Protein AF-A0A957QZ11-F1 (afdb_monomer_lite)

Secondary structure (DSSP, 8-state):
-HHHHHHHHHHHHHHHHHHHHHHHTTSB--HHHHHHHHHHHHHTT--HHHHHHHHHHHHHHHHHHT--BHHHHHHHHHH-

Radius of gyration: 12.94 Å; chains: 1; bounding box: 23×28×36 Å

Sequence (80 aa):
MFKNLRESLRRTRRSVFGQIVNVLGTGEIDDETWEDLEALLLQADMGVPTTLALIEAMQTRVREEGIYRADELLSTMKQA

Foldseek 3Di:
DVVVVVVVVVVLVVVLLVVLCVPQDWAWDDPVNLVVQLVSCVVSVCDDVSSVVVSVVLVVVCVVVVPTTSVVSSVVVVVD

Structure (mmCIF, N/CA/C/O backbone):
data_AF-A0A957QZ11-F1
#
_entry.id   AF-A0A957QZ11-F1
#
loop_
_atom_site.group_PDB
_atom_site.id
_atom_site.type_symbol
_atom_site.label_atom_id
_atom_site.label_alt_id
_atom_site.label_comp_id
_atom_site.label_asym_id
_atom_site.label_entity_id
_atom_site.label_seq_id
_atom_site.pdbx_PDB_ins_code
_atom_site.Cartn_x
_atom_site.Cartn_y
_atom_site.Cartn_z
_atom_site.occupancy
_atom_site.B_iso_or_equiv
_atom_site.auth_seq_id
_atom_site.auth_comp_id
_atom_site.auth_asym_id
_atom_site.auth_atom_id
_atom_site.pdbx_PDB_model_num
ATOM 1 N N . MET A 1 1 ? -6.989 16.812 -23.234 1.00 59.78 1 MET A N 1
ATOM 2 C CA . MET A 1 1 ? -5.741 16.017 -23.180 1.00 59.78 1 MET A CA 1
ATOM 3 C C . MET A 1 1 ? -5.633 15.152 -21.916 1.00 59.78 1 MET A C 1
ATOM 5 O O . MET A 1 1 ? -5.462 13.953 -22.050 1.00 59.78 1 MET A O 1
ATOM 9 N N . PHE A 1 2 ? -5.841 15.681 -20.700 1.00 64.62 2 PHE A N 1
ATOM 10 C CA . PHE A 1 2 ? -5.703 14.903 -19.446 1.00 64.62 2 PHE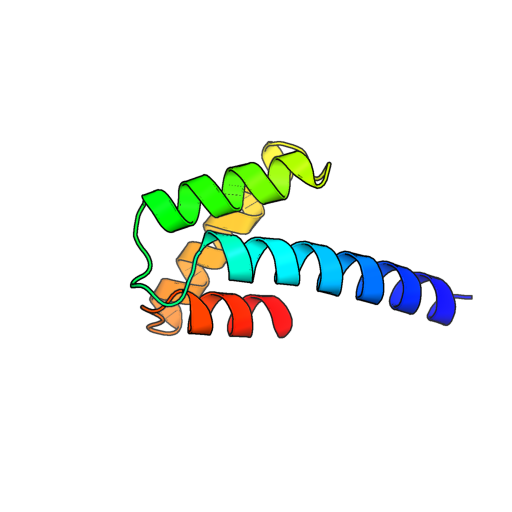 A CA 1
ATOM 11 C C . PHE A 1 2 ? -6.815 13.884 -19.127 1.00 64.62 2 PHE A C 1
ATOM 13 O O . PHE A 1 2 ? -6.615 13.009 -18.286 1.00 64.62 2 PHE A O 1
ATOM 20 N N . LYS A 1 3 ? -7.986 13.977 -19.778 1.00 69.81 3 LYS A N 1
ATOM 21 C CA . LYS A 1 3 ? -9.120 13.060 -19.542 1.00 69.81 3 LYS A CA 1
ATOM 22 C C . LYS A 1 3 ? -8.750 11.606 -19.864 1.00 69.81 3 LYS A C 1
ATOM 24 O O . LYS A 1 3 ? -9.027 10.720 -19.066 1.00 69.81 3 LYS A O 1
ATOM 29 N N . ASN A 1 4 ? -8.029 11.406 -20.967 1.00 73.56 4 ASN A N 1
ATOM 30 C CA . ASN A 1 4 ? -7.658 10.080 -21.459 1.00 73.56 4 ASN A CA 1
ATOM 31 C C . ASN A 1 4 ? -6.564 9.445 -20.589 1.00 73.56 4 ASN A C 1
ATOM 33 O O . ASN A 1 4 ? -6.657 8.270 -20.269 1.00 73.56 4 ASN A O 1
ATOM 37 N N . LEU A 1 5 ? -5.576 10.226 -20.127 1.00 72.50 5 LEU A N 1
ATOM 38 C CA . LEU A 1 5 ? -4.534 9.728 -19.218 1.00 72.50 5 LEU A CA 1
ATOM 39 C C . LEU A 1 5 ? -5.126 9.276 -17.876 1.00 72.50 5 LEU A C 1
ATOM 41 O O . LEU A 1 5 ? -4.820 8.187 -17.400 1.00 72.50 5 LEU A O 1
ATOM 45 N N . ARG A 1 6 ? -6.024 10.080 -17.291 1.00 71.69 6 ARG A N 1
ATOM 46 C CA . ARG A 1 6 ? -6.733 9.707 -16.057 1.00 71.69 6 ARG A CA 1
ATOM 47 C C . ARG A 1 6 ? -7.572 8.446 -16.239 1.00 71.69 6 ARG A C 1
ATOM 49 O O . ARG A 1 6 ? -7.651 7.631 -15.328 1.00 71.69 6 ARG A O 1
ATOM 56 N N . GLU A 1 7 ? -8.203 8.280 -17.396 1.00 77.19 7 GLU A N 1
ATOM 57 C CA . GLU A 1 7 ? -9.035 7.115 -17.682 1.00 77.19 7 GLU A CA 1
ATOM 58 C C . GLU A 1 7 ? -8.212 5.835 -17.879 1.00 77.19 7 GLU A C 1
ATOM 60 O O . GLU A 1 7 ? -8.561 4.797 -17.309 1.00 77.19 7 GLU A O 1
ATOM 65 N N . SER A 1 8 ? -7.082 5.926 -18.584 1.00 70.06 8 SER A N 1
ATOM 66 C CA . SER A 1 8 ? -6.114 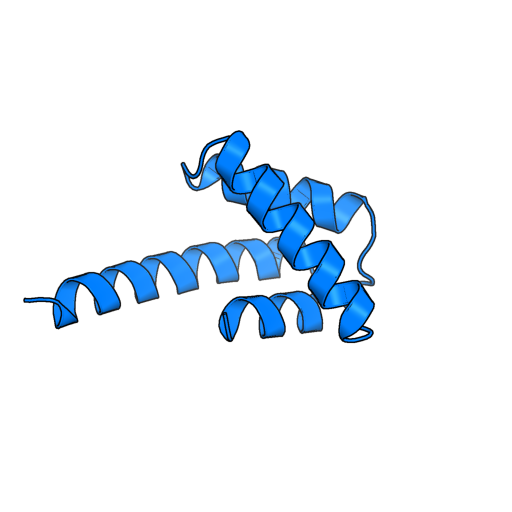4.834 -18.720 1.00 70.06 8 SER A CA 1
ATOM 67 C C . SER A 1 8 ? -5.533 4.427 -17.364 1.00 70.06 8 SER A C 1
ATOM 69 O O . SER A 1 8 ? -5.596 3.254 -17.002 1.00 70.06 8 SER A O 1
ATOM 71 N N . LEU A 1 9 ? -5.082 5.396 -16.556 1.00 74.06 9 LEU A N 1
ATOM 72 C CA . LEU A 1 9 ? -4.576 5.144 -15.201 1.00 74.06 9 LEU A CA 1
ATOM 73 C C . LEU A 1 9 ? -5.654 4.559 -14.283 1.00 74.06 9 LEU A C 1
ATOM 75 O O . LEU A 1 9 ? -5.367 3.683 -13.475 1.00 74.06 9 LEU A O 1
ATOM 79 N N . ARG A 1 10 ? -6.919 4.971 -14.432 1.00 75.00 10 ARG A N 1
ATOM 80 C CA . ARG A 1 10 ? -8.042 4.392 -13.679 1.00 75.00 10 ARG A CA 1
ATOM 81 C C . ARG A 1 10 ? -8.247 2.912 -14.007 1.00 75.00 10 ARG A C 1
ATOM 83 O O . ARG A 1 10 ? -8.638 2.149 -13.122 1.00 75.00 10 ARG A O 1
ATOM 90 N N . ARG A 1 11 ? -8.020 2.501 -15.259 1.00 72.75 11 ARG A N 1
ATOM 91 C CA . ARG A 1 11 ? -8.131 1.099 -15.685 1.00 72.75 11 ARG A CA 1
ATOM 92 C C . ARG A 1 11 ? -6.988 0.260 -15.115 1.00 72.75 11 ARG A C 1
ATOM 94 O O . ARG A 1 11 ? -7.271 -0.785 -14.537 1.00 72.75 11 ARG A O 1
ATOM 101 N N . THR A 1 12 ? -5.754 0.760 -15.183 1.00 73.12 12 THR A N 1
ATOM 102 C CA . THR A 1 12 ? -4.584 0.131 -14.546 1.00 73.12 12 THR A CA 1
ATOM 103 C C . THR A 1 12 ? -4.789 0.006 -13.041 1.00 73.12 12 THR A C 1
ATOM 105 O O . THR A 1 12 ? -4.681 -1.089 -12.502 1.00 73.12 12 THR A O 1
ATOM 108 N N . ARG A 1 13 ? -5.228 1.087 -12.382 1.00 73.00 13 ARG A N 1
ATOM 109 C CA . ARG A 1 13 ? -5.556 1.087 -10.954 1.00 73.00 13 ARG A CA 1
ATOM 110 C C . ARG A 1 13 ? -6.592 0.018 -10.621 1.00 73.00 13 ARG A C 1
ATOM 112 O O . ARG A 1 13 ? -6.384 -0.766 -9.715 1.00 73.00 13 ARG A O 1
ATOM 119 N N . ARG A 1 14 ? -7.697 -0.083 -11.366 1.00 74.25 14 ARG A N 1
ATOM 120 C CA . ARG A 1 14 ? -8.691 -1.146 -11.121 1.00 74.25 14 ARG A CA 1
ATOM 121 C C . ARG A 1 14 ? -8.123 -2.557 -11.289 1.00 74.25 14 ARG A C 1
ATOM 123 O O . ARG A 1 14 ? -8.523 -3.425 -10.525 1.00 74.25 14 ARG A O 1
ATOM 130 N N . SER A 1 15 ? -7.241 -2.775 -12.263 1.00 76.50 15 SER A N 1
ATOM 131 C CA . SER A 1 15 ? -6.617 -4.083 -12.497 1.00 76.50 15 SER A CA 1
ATOM 132 C C . SER A 1 15 ? -5.706 -4.481 -11.340 1.00 76.50 15 SER A C 1
ATOM 134 O O . SER A 1 15 ? -5.904 -5.543 -10.761 1.00 76.50 15 SER A O 1
ATOM 136 N N . VAL A 1 16 ? -4.789 -3.590 -10.952 1.00 74.50 16 VAL A N 1
ATOM 137 C CA . VAL A 1 16 ? -3.863 -3.803 -9.829 1.00 74.50 16 VAL A CA 1
ATOM 138 C C . VAL A 1 16 ? -4.646 -4.054 -8.541 1.00 74.50 16 VAL A C 1
ATOM 140 O O . VAL A 1 16 ? -4.421 -5.045 -7.863 1.00 74.50 16 VAL A O 1
ATOM 143 N N . PHE A 1 17 ? -5.665 -3.239 -8.258 1.00 73.38 17 PHE A N 1
ATOM 144 C CA . PHE A 1 17 ? -6.517 -3.440 -7.084 1.00 73.38 17 PHE A CA 1
ATOM 145 C C . PHE A 1 17 ? -7.287 -4.761 -7.113 1.00 73.38 17 PHE A C 1
ATOM 147 O O . PHE A 1 17 ? -7.462 -5.375 -6.070 1.00 73.38 17 PHE A O 1
ATOM 154 N N . GLY A 1 18 ? -7.766 -5.203 -8.279 1.00 75.31 18 GLY A N 1
ATOM 155 C CA . GLY A 1 18 ? -8.432 -6.500 -8.402 1.00 75.31 18 GLY A CA 1
ATOM 156 C C . GLY A 1 18 ? -7.492 -7.670 -8.108 1.00 75.31 18 GLY A C 1
ATOM 157 O O . GLY A 1 18 ? -7.914 -8.646 -7.497 1.00 75.31 18 GLY A O 1
ATOM 158 N N . GLN A 1 19 ? -6.220 -7.552 -8.494 1.00 75.00 19 GLN A N 1
ATOM 159 C CA . GLN A 1 19 ? -5.197 -8.545 -8.163 1.00 75.00 19 GLN A CA 1
ATOM 160 C C . GLN A 1 19 ? -4.894 -8.549 -6.665 1.00 75.00 19 GLN A C 1
ATOM 162 O O . GLN A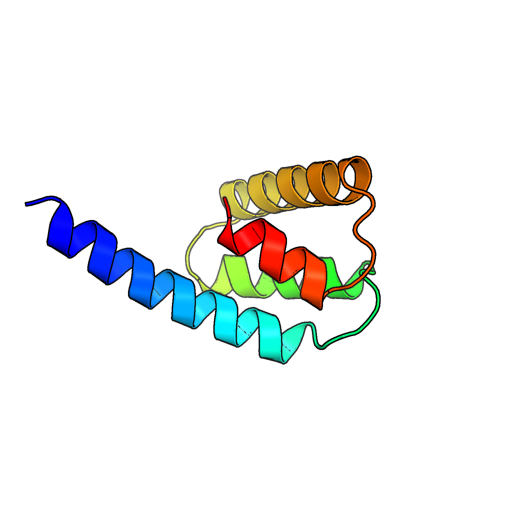 1 19 ? -4.879 -9.619 -6.071 1.00 75.00 19 GLN A O 1
ATOM 167 N N . ILE A 1 20 ? -4.763 -7.374 -6.043 1.00 73.31 20 ILE A N 1
ATOM 168 C CA . ILE A 1 20 ? -4.520 -7.272 -4.599 1.00 73.31 20 ILE A CA 1
ATOM 169 C C . ILE A 1 20 ? -5.698 -7.856 -3.795 1.00 73.31 20 ILE A C 1
ATOM 171 O O . ILE A 1 20 ? -5.471 -8.640 -2.883 1.00 73.31 20 ILE A O 1
ATOM 175 N N . VAL A 1 21 ? -6.954 -7.566 -4.165 1.00 73.50 21 VAL A N 1
ATOM 176 C CA . VAL A 1 21 ? -8.149 -8.155 -3.513 1.00 73.50 21 VAL A CA 1
ATOM 177 C C . VAL A 1 21 ? -8.130 -9.687 -3.564 1.00 73.50 21 VAL A C 1
ATOM 179 O O . VAL A 1 21 ? -8.511 -10.340 -2.597 1.00 73.50 21 VAL A O 1
ATOM 182 N N . ASN A 1 22 ? -7.709 -10.267 -4.690 1.00 77.81 22 ASN A N 1
ATOM 183 C CA . ASN A 1 22 ? -7.663 -11.719 -4.849 1.00 77.81 22 ASN A CA 1
ATOM 184 C C . ASN A 1 22 ? -6.558 -12.383 -4.020 1.00 77.81 22 ASN A C 1
ATOM 186 O O . ASN A 1 22 ? -6.709 -13.552 -3.681 1.00 77.81 22 ASN A O 1
ATOM 190 N N . VAL A 1 23 ? -5.463 -11.670 -3.745 1.00 75.44 23 VAL A N 1
ATOM 191 C CA . VAL A 1 23 ? -4.308 -12.200 -3.006 1.00 75.44 23 VAL A CA 1
ATOM 192 C C . VAL A 1 23 ? -4.498 -12.020 -1.499 1.00 75.44 23 VAL A C 1
ATOM 194 O O . VAL A 1 23 ? -4.424 -12.997 -0.769 1.00 75.44 23 VAL A O 1
ATOM 197 N N . LEU A 1 24 ? -4.862 -10.817 -1.042 1.00 74.94 24 LEU A N 1
ATOM 198 C CA . LEU A 1 24 ? -4.958 -10.502 0.393 1.00 74.94 24 LEU A CA 1
ATOM 199 C C . LEU A 1 24 ? -6.221 -11.060 1.081 1.00 74.94 24 LEU A C 1
ATOM 201 O O . LEU A 1 24 ? -6.309 -11.099 2.307 1.00 74.94 24 LEU A O 1
ATOM 205 N N . GLY A 1 25 ? -7.236 -11.477 0.316 1.00 71.81 25 GLY A N 1
ATOM 206 C CA . GLY A 1 25 ? -8.472 -12.037 0.869 1.00 71.81 25 GLY A CA 1
ATOM 207 C C . GLY A 1 25 ? -9.240 -11.067 1.786 1.00 71.81 25 GLY A C 1
ATOM 208 O O . GLY A 1 25 ? -9.254 -9.856 1.576 1.00 71.81 25 GLY A O 1
ATOM 209 N N . THR A 1 26 ? -9.947 -11.610 2.785 1.00 70.81 26 THR A N 1
ATOM 210 C CA . THR A 1 26 ? -10.761 -10.846 3.761 1.00 70.81 26 THR A CA 1
ATOM 211 C C . THR A 1 26 ? -10.283 -11.039 5.207 1.00 70.81 26 THR A C 1
ATOM 213 O O . THR A 1 26 ? -11.090 -10.957 6.141 1.00 70.81 26 THR A O 1
ATOM 216 N N . GLY A 1 27 ? -9.012 -11.410 5.377 1.00 79.38 27 GLY A N 1
ATOM 217 C CA . GLY A 1 27 ? -8.387 -11.693 6.669 1.00 79.38 27 GLY A CA 1
ATOM 218 C C . GLY A 1 27 ? -8.012 -10.437 7.455 1.00 79.38 27 GLY A C 1
ATOM 219 O O . GLY A 1 27 ? -8.299 -9.308 7.039 1.00 79.38 27 GLY A O 1
ATOM 220 N N . GLU A 1 28 ? -7.389 -10.650 8.613 1.00 85.12 28 GLU A N 1
ATOM 221 C CA . GLU A 1 28 ? -6.706 -9.578 9.338 1.00 85.12 28 GLU A CA 1
ATOM 222 C C . GLU A 1 28 ? -5.453 -9.144 8.575 1.00 85.12 28 GLU A C 1
ATOM 224 O O . GLU A 1 28 ? -4.882 -9.922 7.817 1.00 85.12 28 GLU A O 1
ATOM 229 N N . ILE A 1 29 ? -5.050 -7.889 8.757 1.00 86.38 29 ILE A N 1
ATOM 230 C CA . ILE A 1 29 ? -3.796 -7.382 8.206 1.00 86.38 29 ILE A CA 1
ATOM 231 C C . ILE A 1 29 ? -2.657 -7.866 9.098 1.00 86.38 29 ILE A C 1
ATOM 233 O O . ILE A 1 29 ? -2.531 -7.430 10.244 1.00 86.38 29 ILE A O 1
ATOM 237 N N . ASP A 1 30 ? -1.812 -8.717 8.542 1.00 87.69 30 ASP A N 1
ATOM 238 C CA . ASP A 1 30 ? -0.604 -9.247 9.162 1.00 87.69 30 ASP A CA 1
ATOM 239 C C . ASP A 1 30 ? 0.637 -8.963 8.301 1.00 87.69 30 ASP A C 1
ATOM 241 O O . ASP A 1 30 ? 0.577 -8.237 7.306 1.00 87.69 30 ASP A O 1
ATOM 245 N N . ASP A 1 31 ? 1.789 -9.487 8.714 1.00 89.69 31 ASP A N 1
ATOM 246 C CA . ASP A 1 31 ? 3.045 -9.288 7.990 1.00 89.69 31 ASP A CA 1
ATOM 247 C C . ASP A 1 31 ? 3.000 -9.925 6.586 1.00 89.69 31 ASP A C 1
ATOM 249 O O . ASP A 1 31 ? 3.477 -9.310 5.632 1.00 89.69 31 ASP A O 1
ATOM 253 N N . GLU A 1 32 ? 2.339 -11.080 6.431 1.00 87.50 32 GLU A N 1
ATOM 254 C CA . GLU A 1 32 ? 2.137 -11.753 5.135 1.00 87.50 32 GLU A CA 1
ATOM 255 C C . GLU A 1 32 ? 1.340 -10.861 4.170 1.00 87.50 32 GLU A C 1
ATOM 257 O O . GLU A 1 32 ? 1.720 -10.682 3.013 1.00 87.50 32 GLU A O 1
ATOM 262 N N . THR A 1 33 ? 0.304 -10.183 4.674 1.00 87.12 33 THR A N 1
ATOM 263 C CA . THR A 1 33 ? -0.484 -9.207 3.908 1.00 87.12 33 THR A CA 1
ATOM 264 C C . THR A 1 33 ? 0.391 -8.084 3.331 1.00 87.12 33 THR A C 1
ATOM 266 O O . THR A 1 33 ? 0.181 -7.633 2.200 1.00 87.12 33 THR A O 1
ATOM 269 N N . TRP A 1 34 ? 1.371 -7.595 4.098 1.00 89.81 34 TRP A N 1
ATOM 270 C CA . TRP A 1 34 ? 2.272 -6.532 3.642 1.00 89.81 34 TRP A CA 1
ATOM 271 C C . TRP A 1 34 ? 3.302 -7.032 2.630 1.00 89.81 34 TRP A C 1
ATOM 273 O O . TRP A 1 34 ? 3.561 -6.326 1.652 1.00 89.81 34 TRP A O 1
ATOM 283 N N . GLU A 1 35 ? 3.847 -8.232 2.828 1.00 91.19 35 GLU A N 1
ATOM 284 C CA . GLU A 1 35 ? 4.785 -8.867 1.895 1.00 91.19 35 GLU A CA 1
ATOM 285 C C . GLU A 1 35 ? 4.129 -9.135 0.531 1.00 91.19 35 GLU A C 1
ATOM 287 O O . GLU A 1 35 ? 4.686 -8.789 -0.517 1.00 91.19 35 GLU A O 1
ATOM 292 N N . ASP A 1 36 ? 2.904 -9.661 0.525 1.00 88.00 36 ASP A N 1
ATOM 293 C CA . ASP A 1 36 ? 2.139 -9.906 -0.699 1.00 88.00 36 ASP A CA 1
ATOM 294 C C . ASP A 1 36 ? 1.825 -8.606 -1.450 1.00 88.00 36 ASP A C 1
ATOM 296 O O . ASP A 1 36 ? 1.929 -8.524 -2.682 1.00 88.00 36 ASP A O 1
ATOM 300 N N . LEU A 1 37 ? 1.467 -7.553 -0.712 1.00 86.88 37 LEU A N 1
ATOM 301 C CA . LEU A 1 37 ? 1.232 -6.235 -1.288 1.00 86.88 37 LEU A CA 1
ATOM 302 C C . LEU A 1 37 ? 2.514 -5.651 -1.899 1.00 86.88 37 LEU A C 1
ATOM 304 O O . LEU A 1 37 ? 2.459 -5.090 -2.995 1.00 86.88 37 LEU A O 1
ATOM 308 N N . GLU A 1 38 ? 3.664 -5.809 -1.241 1.00 91.06 38 GLU A N 1
ATOM 309 C CA . GLU A 1 38 ? 4.969 -5.418 -1.782 1.00 91.06 38 GLU A CA 1
ATOM 310 C C . GLU A 1 38 ? 5.268 -6.127 -3.099 1.00 91.06 38 GLU A C 1
ATOM 312 O O . GLU A 1 38 ? 5.555 -5.471 -4.107 1.00 91.06 38 GLU A O 1
ATOM 317 N N . ALA A 1 39 ? 5.136 -7.452 -3.124 1.00 91.12 39 ALA A N 1
ATOM 318 C CA . ALA A 1 39 ? 5.400 -8.258 -4.307 1.00 91.12 39 ALA A CA 1
ATOM 319 C C . ALA A 1 39 ? 4.543 -7.816 -5.506 1.00 91.12 39 ALA A C 1
ATOM 321 O O . ALA A 1 39 ? 5.054 -7.661 -6.621 1.00 91.12 39 ALA A O 1
ATOM 322 N N . LEU A 1 40 ? 3.255 -7.537 -5.280 1.00 86.94 40 LEU A N 1
ATOM 323 C CA . LEU A 1 40 ? 2.339 -7.064 -6.322 1.00 86.94 40 LEU A CA 1
ATOM 324 C C . LEU A 1 40 ? 2.712 -5.680 -6.860 1.00 86.94 40 LEU A C 1
ATOM 326 O O . LEU A 1 40 ? 2.637 -5.435 -8.066 1.00 86.94 40 LEU A O 1
ATOM 330 N N . LEU A 1 41 ? 3.114 -4.767 -5.980 1.00 86.25 41 LEU A N 1
ATOM 331 C CA . LEU A 1 41 ? 3.530 -3.417 -6.350 1.00 86.25 41 LEU A CA 1
ATOM 332 C C . LEU A 1 41 ? 4.846 -3.416 -7.142 1.00 86.25 41 LEU A C 1
ATOM 334 O O . LEU A 1 41 ? 4.978 -2.671 -8.119 1.00 86.25 41 LEU A O 1
ATOM 338 N N . LEU A 1 42 ? 5.782 -4.298 -6.786 1.00 89.50 42 LEU A N 1
ATOM 339 C CA . LEU A 1 42 ? 7.003 -4.528 -7.557 1.00 89.50 42 LEU A CA 1
ATOM 340 C C . LEU A 1 42 ? 6.695 -5.121 -8.937 1.00 89.50 42 LEU A C 1
ATOM 342 O O . LEU A 1 42 ? 7.243 -4.651 -9.933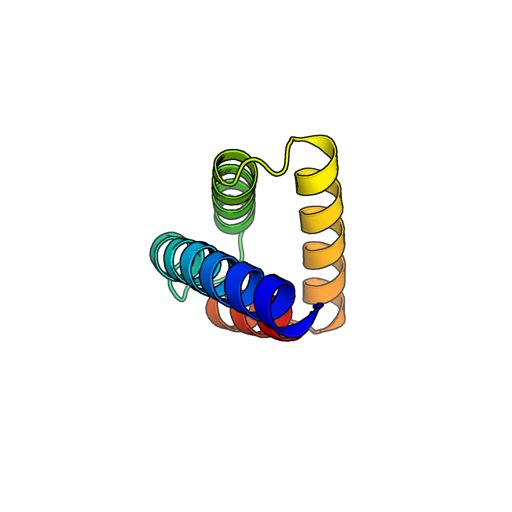 1.00 89.50 42 LEU A O 1
ATOM 346 N N . GLN A 1 43 ? 5.782 -6.097 -9.016 1.00 86.31 43 GLN A N 1
ATOM 347 C CA . GLN A 1 43 ? 5.329 -6.688 -10.281 1.00 86.31 43 GLN A CA 1
ATOM 348 C C . GLN A 1 43 ? 4.616 -5.669 -11.187 1.00 86.31 43 GLN A C 1
ATOM 350 O O . GLN A 1 43 ? 4.609 -5.821 -12.407 1.00 86.31 43 GLN A O 1
ATOM 355 N N . ALA A 1 44 ? 4.032 -4.620 -10.606 1.00 83.81 44 ALA A N 1
ATOM 356 C CA . ALA A 1 44 ? 3.392 -3.526 -11.330 1.00 83.81 44 ALA A CA 1
ATOM 357 C C . ALA A 1 44 ? 4.379 -2.464 -11.865 1.00 83.81 44 ALA A C 1
ATOM 359 O O . ALA A 1 44 ? 3.950 -1.363 -12.214 1.00 83.81 44 ALA A O 1
ATOM 360 N N . ASP A 1 45 ? 5.679 -2.774 -11.925 1.00 86.62 45 ASP A N 1
ATOM 361 C CA . ASP A 1 45 ? 6.753 -1.899 -12.414 1.00 86.62 45 ASP A CA 1
ATOM 362 C C . ASP A 1 45 ? 6.913 -0.578 -11.626 1.00 86.62 45 ASP A C 1
ATOM 364 O O . ASP A 1 45 ? 7.414 0.415 -12.157 1.00 86.62 45 ASP A O 1
ATOM 368 N N . MET A 1 46 ? 6.522 -0.531 -10.343 1.00 83.94 46 MET A N 1
ATOM 369 C CA . MET A 1 46 ? 6.713 0.679 -9.521 1.00 83.94 46 MET A CA 1
ATOM 370 C C . MET A 1 46 ? 8.151 0.871 -9.017 1.00 83.94 46 MET A C 1
ATOM 372 O O . MET A 1 46 ? 8.544 1.989 -8.686 1.00 83.94 46 MET A O 1
ATOM 376 N N . GLY A 1 47 ? 8.940 -0.203 -8.956 1.00 89.31 47 GLY A N 1
ATOM 377 C CA . GLY A 1 47 ? 10.301 -0.194 -8.417 1.00 89.31 47 GLY A CA 1
ATOM 378 C C . GLY A 1 47 ? 10.368 -0.177 -6.883 1.00 89.31 47 GLY A C 1
ATOM 379 O O . GLY A 1 47 ? 9.421 0.204 -6.193 1.00 89.31 47 GLY A O 1
ATOM 380 N N . VAL A 1 48 ? 11.516 -0.596 -6.340 1.00 93.00 48 VAL A N 1
ATOM 381 C CA . VAL A 1 48 ? 11.716 -0.817 -4.892 1.00 93.00 48 VAL A CA 1
ATOM 382 C C . VAL A 1 48 ? 11.530 0.449 -4.046 1.00 93.00 48 VAL A C 1
ATOM 384 O O . VAL A 1 48 ? 10.724 0.413 -3.119 1.00 93.00 48 VAL A O 1
ATOM 387 N N . PRO A 1 49 ? 12.183 1.593 -4.346 1.00 92.56 49 PRO A N 1
ATOM 388 C CA . PRO A 1 49 ? 12.114 2.756 -3.457 1.00 92.56 49 PRO A CA 1
ATOM 389 C C . PRO A 1 49 ? 10.695 3.320 -3.330 1.00 92.56 49 PRO A C 1
ATOM 391 O O . PRO A 1 49 ? 10.264 3.706 -2.247 1.00 92.56 49 PRO A O 1
ATOM 394 N N . THR A 1 50 ? 9.955 3.350 -4.440 1.00 88.25 50 THR A N 1
ATOM 395 C CA . THR A 1 50 ? 8.573 3.838 -4.477 1.00 88.25 50 THR A CA 1
ATOM 396 C C . THR A 1 50 ? 7.621 2.874 -3.783 1.00 88.25 50 THR A C 1
ATOM 398 O O . THR A 1 50 ? 6.704 3.319 -3.097 1.00 88.25 50 THR A O 1
ATOM 401 N N . THR A 1 51 ? 7.848 1.569 -3.933 1.00 90.00 51 THR A N 1
ATOM 402 C CA . THR A 1 51 ? 7.037 0.546 -3.269 1.00 90.00 51 THR A CA 1
ATOM 403 C C . THR A 1 51 ? 7.179 0.628 -1.751 1.00 90.00 51 THR A C 1
ATOM 405 O O . THR A 1 51 ? 6.165 0.741 -1.066 1.00 90.00 51 THR A O 1
ATOM 408 N N . LEU A 1 52 ? 8.410 0.682 -1.232 1.00 92.81 52 LEU A N 1
ATOM 409 C CA . LEU A 1 52 ? 8.664 0.796 0.208 1.00 92.81 52 LEU A CA 1
ATOM 410 C C . LEU A 1 52 ? 8.040 2.065 0.801 1.00 92.81 52 LEU A C 1
ATOM 412 O O . LEU A 1 52 ? 7.314 1.991 1.789 1.00 92.81 52 LEU A O 1
ATOM 416 N N . ALA A 1 53 ? 8.235 3.216 0.149 1.00 91.06 53 ALA A N 1
ATOM 417 C CA . ALA A 1 53 ? 7.643 4.476 0.599 1.00 91.06 53 ALA A CA 1
ATOM 418 C C . ALA A 1 53 ? 6.103 4.427 0.627 1.00 91.06 53 ALA A C 1
ATOM 420 O O . ALA A 1 53 ? 5.475 4.998 1.521 1.00 91.06 53 ALA A O 1
ATOM 421 N N . LEU A 1 54 ? 5.480 3.743 -0.341 1.00 88.62 54 LEU A N 1
ATOM 422 C CA . LEU A 1 54 ? 4.030 3.570 -0.360 1.00 88.62 54 LEU A CA 1
ATOM 423 C C . LEU A 1 54 ? 3.558 2.652 0.775 1.00 88.62 54 LEU A C 1
ATOM 425 O O . LEU A 1 54 ? 2.568 2.973 1.430 1.00 88.62 54 LEU A O 1
ATOM 429 N N . ILE A 1 55 ? 4.254 1.541 1.025 1.00 90.50 55 ILE A N 1
ATOM 430 C CA . ILE A 1 55 ? 3.922 0.612 2.114 1.00 90.50 55 ILE A CA 1
ATOM 431 C C . ILE A 1 55 ? 4.035 1.295 3.473 1.00 90.50 55 ILE A C 1
ATOM 433 O O . ILE A 1 55 ? 3.095 1.213 4.259 1.00 90.50 55 ILE A O 1
ATOM 437 N N . GLU A 1 56 ? 5.114 2.032 3.736 1.00 91.81 56 GLU A N 1
ATOM 438 C CA . GLU A 1 56 ? 5.279 2.781 4.989 1.00 91.81 56 GLU A CA 1
ATOM 439 C C . GLU A 1 56 ? 4.142 3.792 5.211 1.00 91.81 56 GLU A C 1
ATOM 441 O O . GLU A 1 56 ? 3.584 3.893 6.312 1.00 91.81 56 GLU A O 1
ATOM 446 N N . ALA A 1 57 ? 3.749 4.512 4.153 1.00 89.81 57 ALA A N 1
ATOM 447 C CA . ALA A 1 57 ? 2.634 5.453 4.206 1.00 89.81 57 ALA A CA 1
ATOM 448 C C . ALA A 1 57 ? 1.300 4.743 4.494 1.00 89.81 57 ALA A C 1
ATOM 450 O O . ALA A 1 57 ? 0.501 5.226 5.299 1.00 89.81 57 ALA A O 1
ATOM 451 N N . MET A 1 58 ? 1.065 3.579 3.880 1.00 87.00 58 MET A N 1
ATOM 452 C CA . MET A 1 58 ? -0.137 2.779 4.125 1.00 87.00 58 MET A CA 1
ATOM 453 C C . MET A 1 58 ? -0.167 2.216 5.543 1.00 87.00 58 MET A C 1
ATOM 455 O O . MET A 1 58 ? -1.177 2.372 6.220 1.00 87.00 58 MET A O 1
ATOM 459 N N . GLN A 1 59 ? 0.928 1.634 6.032 1.00 89.50 59 GLN A N 1
ATOM 460 C CA . GLN A 1 59 ? 1.016 1.131 7.404 1.00 89.50 59 GLN A CA 1
ATOM 461 C C . GLN A 1 59 ? 0.738 2.227 8.434 1.00 89.50 59 GLN A C 1
ATOM 463 O O . GLN A 1 59 ? 0.012 2.004 9.400 1.00 89.50 59 GLN A O 1
ATOM 468 N N . THR A 1 60 ? 1.294 3.423 8.224 1.00 90.75 60 THR A N 1
ATOM 469 C CA . THR A 1 60 ? 1.041 4.579 9.094 1.00 90.75 60 THR A CA 1
ATOM 470 C C . THR A 1 60 ? -0.444 4.930 9.104 1.00 90.75 60 THR A C 1
ATOM 472 O O . THR A 1 60 ? -1.052 4.992 10.170 1.00 90.75 60 THR A O 1
ATOM 475 N N . ARG A 1 61 ? -1.056 5.048 7.923 1.00 87.06 61 ARG A N 1
ATOM 476 C CA . ARG A 1 61 ? -2.476 5.378 7.781 1.00 87.06 61 ARG A CA 1
ATOM 477 C C . ARG A 1 61 ? -3.399 4.337 8.416 1.00 87.06 61 ARG A C 1
ATOM 479 O O . ARG A 1 61 ? -4.349 4.694 9.097 1.00 87.06 61 ARG A O 1
ATOM 486 N N . VAL A 1 62 ? -3.118 3.053 8.216 1.00 86.88 62 VAL A N 1
ATOM 487 C CA . VAL A 1 62 ? -3.897 1.935 8.772 1.00 86.88 62 VAL A CA 1
ATOM 488 C C . VAL A 1 62 ? -3.857 1.949 10.300 1.00 86.88 62 VAL A C 1
ATOM 490 O O . VAL A 1 62 ? -4.890 1.756 10.937 1.00 86.88 62 VAL A O 1
ATOM 493 N N . ARG A 1 63 ? -2.695 2.255 10.896 1.00 88.00 63 ARG A N 1
ATOM 494 C CA . ARG A 1 63 ? -2.565 2.434 12.352 1.00 88.00 63 ARG A CA 1
ATOM 495 C C . ARG A 1 63 ? -3.339 3.654 12.857 1.00 88.00 63 ARG A C 1
ATOM 497 O O . ARG A 1 63 ? -3.968 3.562 13.905 1.00 88.00 63 ARG A O 1
ATOM 504 N N . GLU A 1 64 ? -3.294 4.775 12.137 1.00 90.25 64 GLU A N 1
ATOM 505 C CA . GLU A 1 64 ? -4.010 6.006 12.506 1.00 90.25 64 GLU A CA 1
ATOM 506 C C . GLU A 1 64 ? -5.534 5.859 12.398 1.00 90.25 64 GLU A C 1
ATOM 508 O O . GLU A 1 64 ? -6.264 6.342 13.262 1.00 90.25 64 GLU A O 1
ATOM 513 N N . GLU A 1 65 ? -6.015 5.179 11.357 1.00 88.06 65 GLU A N 1
ATOM 514 C CA . GLU A 1 65 ? -7.443 4.970 11.097 1.00 88.06 65 GLU A CA 1
ATOM 515 C C . GLU A 1 65 ? -8.017 3.743 11.833 1.00 88.06 65 GLU A C 1
ATOM 517 O O . GLU A 1 65 ? -9.229 3.539 11.818 1.00 88.06 65 GLU A O 1
ATOM 522 N N . GLY A 1 66 ? -7.180 2.945 12.512 1.00 87.31 66 GLY A N 1
ATOM 523 C CA . GLY A 1 66 ? -7.615 1.745 13.235 1.00 87.31 66 GLY A CA 1
ATOM 524 C C . GLY A 1 66 ? -8.159 0.660 12.305 1.00 87.31 66 GLY A C 1
ATOM 525 O O . GLY A 1 66 ? -9.163 0.023 12.610 1.00 87.31 66 GLY A O 1
ATOM 526 N N . ILE A 1 67 ? -7.522 0.487 11.149 1.00 84.75 67 ILE A N 1
ATOM 527 C CA . ILE A 1 67 ? -7.906 -0.496 10.140 1.00 84.75 67 ILE A CA 1
ATOM 528 C C . ILE A 1 67 ? -7.201 -1.815 10.459 1.00 84.75 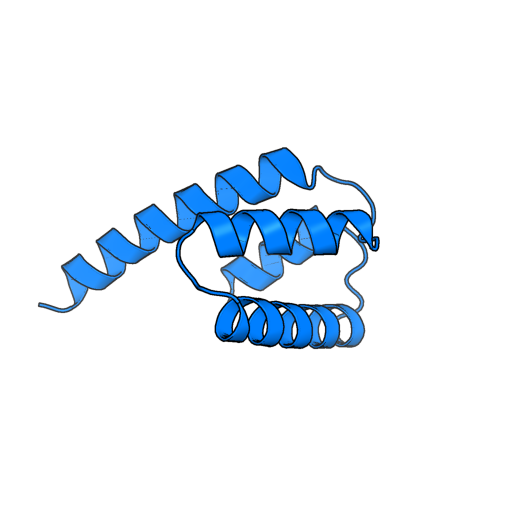67 ILE A C 1
ATOM 530 O O . ILE A 1 67 ? -5.979 -1.860 10.569 1.00 84.75 67 ILE A O 1
ATOM 534 N N . TYR A 1 68 ? -7.961 -2.900 10.580 1.00 82.75 68 TYR A N 1
ATOM 535 C CA . TYR A 1 68 ? -7.409 -4.215 10.941 1.00 82.75 68 TYR A CA 1
ATOM 536 C C . TYR A 1 68 ? -7.708 -5.300 9.915 1.00 82.75 68 TYR A C 1
ATOM 538 O O . TYR A 1 68 ? -7.179 -6.402 10.021 1.00 82.75 68 TYR A O 1
ATOM 546 N N . ARG A 1 69 ? -8.554 -5.008 8.923 1.00 83.06 69 ARG A N 1
ATOM 547 C CA . ARG A 1 69 ? -8.988 -5.985 7.927 1.00 83.06 69 ARG A CA 1
ATOM 548 C C . ARG A 1 69 ? -8.455 -5.648 6.542 1.00 83.06 69 ARG A C 1
ATOM 550 O O . ARG A 1 69 ? -8.482 -4.489 6.124 1.00 83.06 69 ARG A O 1
ATOM 557 N N . ALA A 1 70 ? -8.027 -6.667 5.804 1.00 80.56 70 ALA A N 1
ATOM 558 C CA . ALA A 1 70 ? -7.478 -6.507 4.459 1.00 80.56 70 ALA A CA 1
ATOM 559 C C . ALA A 1 70 ? -8.485 -5.864 3.483 1.00 80.56 70 ALA A C 1
ATOM 561 O O . ALA A 1 70 ? -8.109 -5.058 2.628 1.00 80.56 70 ALA A O 1
ATOM 562 N N . ASP A 1 71 ? -9.784 -6.139 3.644 1.00 79.31 71 ASP A N 1
ATOM 563 C CA . ASP A 1 71 ? -10.836 -5.527 2.828 1.00 79.31 71 ASP A CA 1
ATOM 564 C C . ASP A 1 71 ? -10.987 -4.019 3.083 1.00 79.31 71 ASP A C 1
ATOM 566 O O . ASP A 1 71 ? -11.241 -3.243 2.152 1.00 79.31 71 ASP A O 1
ATOM 570 N N . GLU A 1 72 ? -10.750 -3.581 4.318 1.00 80.00 72 GLU A N 1
ATOM 571 C CA . GLU A 1 72 ? -10.757 -2.170 4.693 1.00 80.00 7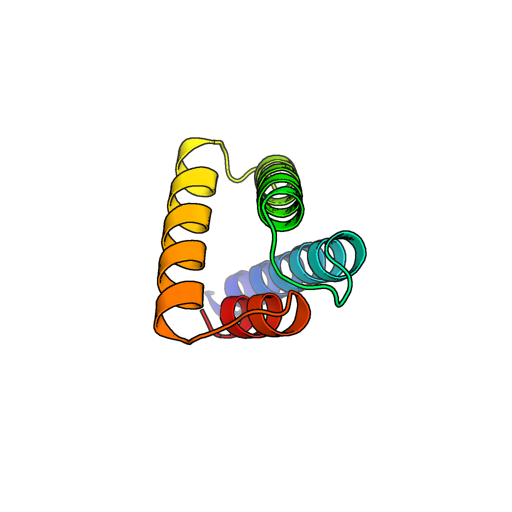2 GLU A CA 1
ATOM 572 C C . GLU A 1 72 ? -9.505 -1.438 4.187 1.00 80.00 72 GLU A C 1
ATOM 574 O O . GLU A 1 72 ? -9.645 -0.344 3.635 1.00 80.00 72 GLU A O 1
ATOM 579 N N . LEU A 1 73 ? -8.316 -2.054 4.251 1.00 79.06 73 LEU A N 1
ATOM 580 C CA . LEU A 1 73 ? -7.062 -1.529 3.672 1.00 79.06 73 LEU A CA 1
ATOM 581 C C . LEU A 1 73 ? -7.213 -1.188 2.181 1.00 79.06 73 LEU A C 1
ATOM 583 O O . LEU A 1 73 ? -6.792 -0.136 1.690 1.00 79.06 73 LEU A O 1
ATOM 587 N N . LEU A 1 74 ? -7.876 -2.073 1.441 1.00 75.50 74 LEU A N 1
ATOM 588 C CA . LEU A 1 74 ? -8.136 -1.885 0.017 1.00 75.50 74 LEU A CA 1
ATOM 589 C C . LEU A 1 74 ? -9.081 -0.712 -0.254 1.00 75.50 74 LEU A C 1
ATOM 591 O O . LEU A 1 74 ? -8.972 -0.030 -1.282 1.00 75.50 74 LEU A O 1
ATOM 595 N N . SER A 1 75 ? -10.016 -0.462 0.661 1.00 75.94 75 SER A N 1
ATOM 596 C CA . SER A 1 75 ? -10.929 0.672 0.572 1.00 75.94 75 SER A CA 1
ATOM 597 C C . SER A 1 75 ? -10.191 2.004 0.758 1.00 75.94 75 SER A C 1
ATOM 599 O O . SER A 1 75 ? -10.434 2.939 -0.013 1.00 75.94 75 SER A O 1
ATOM 601 N N . THR A 1 76 ? -9.219 2.065 1.674 1.00 75.75 76 THR A N 1
ATOM 602 C CA . THR A 1 76 ? -8.388 3.247 1.947 1.00 75.75 76 THR A CA 1
ATOM 603 C C . THR A 1 76 ? -7.470 3.579 0.778 1.00 75.75 76 THR A C 1
ATOM 605 O O . THR A 1 76 ? -7.391 4.741 0.368 1.00 75.75 76 THR A O 1
ATOM 608 N N . MET A 1 77 ? -6.853 2.567 0.160 1.00 72.38 77 MET A N 1
ATOM 609 C CA . MET A 1 77 ? -6.053 2.740 -1.059 1.00 72.38 77 MET A CA 1
ATOM 610 C C . MET A 1 77 ? -6.872 3.341 -2.216 1.00 72.38 77 MET A C 1
ATOM 612 O O . MET A 1 77 ? -6.360 4.112 -3.023 1.00 72.38 77 MET A O 1
ATOM 616 N N . LYS A 1 78 ? -8.163 3.002 -2.325 1.00 68.44 78 LYS A N 1
ATOM 617 C CA . LYS A 1 78 ? -9.041 3.470 -3.415 1.00 68.44 78 LYS A CA 1
ATOM 618 C C . LYS A 1 78 ? -9.397 4.953 -3.309 1.00 68.44 78 LYS A C 1
ATOM 620 O O . LYS A 1 78 ? -9.779 5.549 -4.323 1.00 68.44 78 LYS A O 1
ATOM 625 N N . GLN A 1 79 ? -9.357 5.484 -2.088 1.00 60.03 79 GLN A N 1
ATOM 626 C CA . GLN A 1 79 ? -9.689 6.866 -1.754 1.00 60.03 79 GLN A CA 1
ATOM 627 C C . GLN A 1 79 ? -8.470 7.802 -1.804 1.00 60.03 79 GLN A C 1
ATOM 629 O O . GLN A 1 79 ? -8.666 9.015 -1.775 1.00 60.03 79 GLN A O 1
ATOM 634 N N . ALA A 1 80 ? -7.252 7.250 -1.895 1.00 49.62 80 ALA A N 1
ATOM 635 C CA . ALA A 1 80 ? -6.007 7.992 -2.097 1.00 49.62 80 ALA A CA 1
ATOM 636 C C . ALA A 1 80 ? -5.799 8.432 -3.562 1.00 49.62 80 ALA A C 1
ATOM 638 O O . ALA A 1 80 ? -6.268 7.734 -4.502 1.00 49.62 80 ALA A O 1
#

pLDDT: mean 80.97, std 8.91, range [49.62, 93.0]